Protein AF-J5PPK2-F1 (afdb_monomer)

Mean predicted aligned error: 6.38 Å

Foldseek 3Di:
DDPVLVVLCVVQVHDDQPDDGDDDDDPVVVVSCVSNVVRDDDDDDPDDDDPVRVVVVPDDDPPDDDDDDPPPPDDDD

Structure (mmCIF, N/CA/C/O backbone):
data_AF-J5PPK2-F1
#
_entry.id   AF-J5PPK2-F1
#
loop_
_atom_site.group_PDB
_atom_site.id
_atom_site.type_symbol
_atom_site.label_atom_id
_atom_site.label_alt_id
_atom_site.label_comp_id
_atom_site.label_asym_id
_atom_site.label_entity_id
_atom_site.label_seq_id
_atom_site.pdbx_PDB_ins_code
_atom_site.Cartn_x
_atom_site.Cartn_y
_atom_site.Cartn_z
_atom_site.occupancy
_atom_site.B_iso_or_equiv
_atom_site.auth_seq_id
_atom_site.auth_comp_id
_atom_site.auth_asym_id
_atom_site.auth_atom_id
_atom_site.pdbx_PDB_model_num
ATOM 1 N N . MET A 1 1 ? -21.682 -1.554 -2.429 1.00 81.81 1 MET A N 1
ATOM 2 C CA . MET A 1 1 ? -20.906 -1.554 -1.171 1.00 81.81 1 MET A CA 1
ATOM 3 C C . MET A 1 1 ? -21.146 -0.254 -0.410 1.00 81.81 1 MET A C 1
ATOM 5 O O . MET A 1 1 ? -21.119 0.785 -1.075 1.00 81.81 1 MET A O 1
ATOM 9 N N . PRO A 1 2 ? -21.378 -0.295 0.916 1.00 95.31 2 PRO A N 1
ATOM 10 C CA . PRO A 1 2 ? -21.633 0.894 1.733 1.00 95.31 2 PRO A CA 1
ATOM 11 C C . PRO A 1 2 ? -20.493 1.917 1.685 1.00 95.31 2 PRO A C 1
ATOM 13 O O . PRO A 1 2 ? -19.331 1.567 1.462 1.00 95.31 2 PRO A O 1
ATOM 16 N N . HIS A 1 3 ? -20.818 3.194 1.910 1.00 96.06 3 HIS A N 1
ATOM 17 C CA . HIS A 1 3 ? -19.820 4.268 1.910 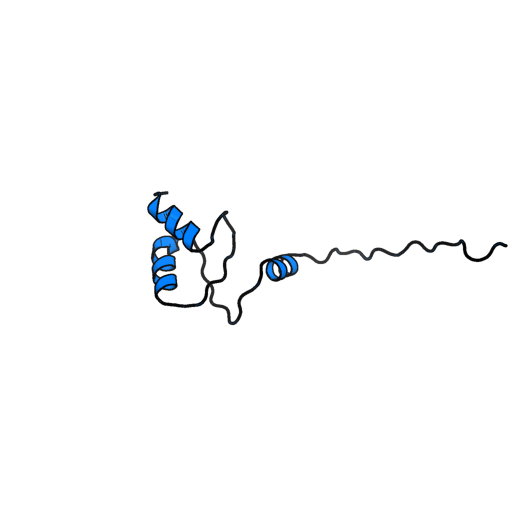1.00 96.06 3 HIS A CA 1
ATOM 18 C C . HIS A 1 3 ? -18.750 4.047 2.990 1.00 96.06 3 HIS A C 1
ATOM 20 O O . HIS A 1 3 ? -17.563 4.236 2.721 1.00 96.06 3 HIS A O 1
ATOM 26 N N . THR A 1 4 ? -19.150 3.604 4.179 1.00 95.94 4 THR A N 1
ATOM 27 C CA . THR A 1 4 ? -18.248 3.341 5.310 1.00 95.94 4 THR A CA 1
ATOM 28 C C . THR A 1 4 ? -17.185 2.305 4.969 1.00 95.94 4 THR A C 1
ATOM 30 O O . THR A 1 4 ? -16.012 2.481 5.276 1.00 95.94 4 THR A O 1
ATOM 33 N N . THR A 1 5 ? -17.553 1.242 4.259 1.00 96.50 5 THR A N 1
ATOM 34 C CA . THR A 1 5 ? -16.571 0.233 3.872 1.00 96.50 5 THR A CA 1
ATOM 35 C C . THR A 1 5 ? -15.643 0.744 2.775 1.00 96.50 5 THR A C 1
ATOM 37 O O . THR A 1 5 ? -14.436 0.524 2.843 1.00 96.50 5 THR A O 1
ATOM 40 N N . LYS A 1 6 ? -16.162 1.525 1.816 1.00 96.19 6 LYS A N 1
ATOM 41 C CA . LYS A 1 6 ? -15.327 2.203 0.809 1.00 96.19 6 LYS A CA 1
ATOM 42 C C . LYS A 1 6 ? -14.321 3.172 1.439 1.00 96.19 6 LYS A C 1
ATOM 44 O O . LYS A 1 6 ? -13.197 3.261 0.952 1.00 96.19 6 LYS A O 1
ATOM 49 N N . SER A 1 7 ? -14.696 3.898 2.496 1.00 97.12 7 SER A N 1
ATOM 50 C CA . SER A 1 7 ? -13.777 4.826 3.168 1.00 97.12 7 SER A CA 1
ATOM 51 C C . SER A 1 7 ? -12.670 4.093 3.926 1.00 97.12 7 SER A C 1
ATOM 53 O O . SER A 1 7 ? -11.528 4.539 3.864 1.00 97.12 7 SER A O 1
ATOM 55 N N . ILE A 1 8 ? -12.966 2.941 4.543 1.00 97.25 8 ILE A N 1
ATOM 56 C CA . ILE A 1 8 ? -11.951 2.075 5.171 1.00 97.25 8 ILE A CA 1
ATOM 57 C C . ILE A 1 8 ? -10.968 1.534 4.123 1.00 97.25 8 ILE A C 1
ATOM 59 O O . ILE A 1 8 ? -9.758 1.608 4.308 1.00 97.25 8 ILE A O 1
ATOM 63 N N . VAL A 1 9 ? -11.460 1.037 2.985 1.00 97.44 9 VAL A N 1
ATOM 64 C CA . VAL A 1 9 ? -10.585 0.552 1.900 1.00 97.44 9 VAL A CA 1
ATOM 65 C C . VAL A 1 9 ? -9.679 1.679 1.387 1.00 97.44 9 VAL A C 1
ATOM 67 O O . VAL A 1 9 ? -8.472 1.491 1.228 1.00 97.44 9 VAL A O 1
ATOM 70 N N . LYS A 1 10 ? -10.234 2.884 1.206 1.00 96.56 10 LYS A N 1
ATOM 71 C CA . LYS A 1 10 ? -9.467 4.057 0.773 1.00 96.56 10 LYS A CA 1
ATOM 72 C C . LYS A 1 10 ? -8.415 4.480 1.806 1.00 96.56 10 LYS A C 1
ATOM 74 O O . LYS A 1 10 ? -7.310 4.838 1.408 1.00 96.56 10 LYS A O 1
ATOM 79 N N . SER A 1 11 ? -8.713 4.420 3.109 1.00 96.31 11 SER A N 1
ATOM 80 C CA . SER A 1 11 ? -7.748 4.774 4.166 1.00 96.31 11 SER A CA 1
ATOM 81 C C . SER A 1 11 ? -6.594 3.771 4.276 1.00 96.31 11 SER A C 1
ATOM 83 O O . SER A 1 11 ? -5.461 4.155 4.575 1.00 96.31 11 SER A O 1
ATOM 85 N N . LEU A 1 12 ? -6.837 2.504 3.929 1.00 96.62 12 LEU A N 1
ATOM 86 C CA . LEU A 1 12 ?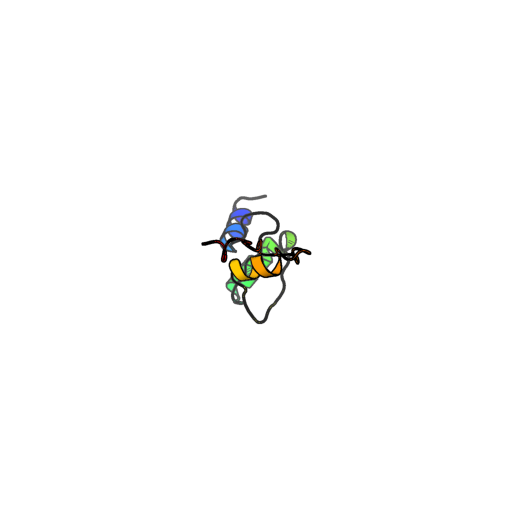 -5.793 1.489 3.772 1.00 96.62 12 LEU A CA 1
ATOM 87 C C . LEU A 1 12 ? -4.889 1.739 2.550 1.00 96.62 12 LEU A C 1
ATOM 89 O O . LEU A 1 12 ? -3.859 1.086 2.415 1.00 96.62 12 LEU A O 1
ATOM 93 N N . GLY A 1 13 ? -5.200 2.715 1.693 1.00 95.88 13 GLY A N 1
ATOM 94 C CA . GLY A 1 13 ? -4.415 3.032 0.496 1.00 95.88 13 GLY A CA 1
ATOM 95 C C . GLY A 1 13 ? -4.747 2.150 -0.709 1.00 95.88 13 GLY A C 1
ATOM 96 O O . GLY A 1 13 ? -3.997 2.142 -1.682 1.00 95.88 13 GLY A O 1
ATOM 97 N N . LEU A 1 14 ? -5.866 1.425 -0.663 1.00 96.94 14 LEU A N 1
ATOM 98 C CA . LEU A 1 14 ? -6.351 0.603 -1.766 1.00 96.94 14 LEU A CA 1
ATOM 99 C C . LEU A 1 14 ? -7.317 1.425 -2.628 1.00 96.94 14 LEU A C 1
ATOM 101 O O . LEU A 1 14 ? -8.336 1.925 -2.150 1.00 96.94 14 LEU A O 1
ATOM 105 N N . GLY A 1 15 ? -6.977 1.594 -3.908 1.00 95.19 15 GLY A N 1
ATOM 106 C CA . GLY A 1 15 ? -7.728 2.447 -4.838 1.00 95.19 15 GLY A CA 1
ATOM 107 C C . GLY A 1 15 ? -8.509 1.659 -5.885 1.00 95.19 15 GLY A C 1
ATOM 108 O O . GLY A 1 15 ? -9.732 1.742 -5.964 1.00 95.19 15 GLY A O 1
ATOM 109 N N . LYS A 1 16 ? -7.792 0.891 -6.712 1.00 96.25 16 LYS A N 1
ATOM 110 C CA . LYS A 1 16 ? -8.365 0.038 -7.767 1.00 96.25 16 LYS A CA 1
ATOM 111 C C . LYS A 1 16 ? -8.303 -1.432 -7.347 1.00 96.25 16 LYS A C 1
ATOM 113 O O . LYS A 1 16 ? -7.494 -1.805 -6.497 1.00 96.25 16 LYS A O 1
ATOM 118 N N . ARG A 1 17 ? -9.128 -2.283 -7.965 1.00 96.94 17 ARG A N 1
ATOM 119 C CA . ARG A 1 17 ? -9.033 -3.741 -7.765 1.00 96.94 17 ARG A CA 1
ATOM 120 C C . ARG A 1 17 ? -7.636 -4.235 -8.153 1.00 96.94 17 ARG A C 1
ATOM 122 O O . ARG A 1 17 ? -7.099 -3.776 -9.158 1.00 96.94 17 ARG A O 1
ATOM 129 N N . GLY A 1 18 ? -7.073 -5.142 -7.357 1.00 96.25 18 GLY A N 1
ATOM 130 C CA . GLY A 1 18 ? -5.716 -5.667 -7.554 1.00 96.25 18 GLY A CA 1
ATOM 131 C C . GLY A 1 18 ? -4.591 -4.693 -7.184 1.00 96.25 18 GLY A C 1
ATOM 132 O O . GLY A 1 18 ? -3.435 -4.975 -7.480 1.00 96.25 18 GLY A O 1
ATOM 133 N N . SER A 1 19 ? -4.900 -3.542 -6.568 1.00 97.25 19 SER A N 1
ATOM 134 C CA . SER A 1 19 ? -3.854 -2.682 -6.001 1.00 97.25 19 SER A CA 1
ATOM 135 C C . SER A 1 19 ? -3.244 -3.315 -4.750 1.00 97.25 19 SER A C 1
ATOM 137 O O . SER A 1 19 ? -3.949 -3.937 -3.959 1.00 97.25 19 SER A O 1
ATOM 139 N N . ILE A 1 20 ? -1.931 -3.147 -4.594 1.00 97.19 20 ILE A N 1
ATOM 140 C CA . ILE A 1 20 ? -1.146 -3.661 -3.469 1.00 97.19 20 ILE A CA 1
ATOM 141 C C . ILE A 1 20 ? -0.689 -2.466 -2.634 1.00 97.19 20 ILE A C 1
ATOM 143 O O . ILE A 1 20 ? -0.206 -1.471 -3.178 1.00 97.19 20 ILE A O 1
ATOM 147 N N . ALA A 1 21 ? -0.846 -2.559 -1.315 1.00 97.19 21 ALA A N 1
ATOM 148 C CA . ALA A 1 21 ? -0.394 -1.546 -0.372 1.00 97.19 21 ALA A CA 1
ATOM 149 C C . ALA A 1 21 ? 0.334 -2.212 0.798 1.00 97.19 21 ALA A C 1
ATOM 151 O O . ALA A 1 21 ? -0.212 -3.099 1.447 1.00 97.19 21 ALA A O 1
ATOM 152 N N . TYR A 1 22 ? 1.546 -1.740 1.087 1.00 97.75 22 TYR A N 1
ATOM 153 C CA . TYR A 1 22 ? 2.297 -2.152 2.268 1.00 97.75 22 TYR A CA 1
ATOM 154 C C . TYR A 1 22 ? 1.933 -1.259 3.451 1.00 97.75 22 TYR A C 1
ATOM 156 O O . TYR A 1 22 ? 1.829 -0.034 3.318 1.00 97.75 22 TYR A O 1
ATOM 164 N N . LYS A 1 23 ? 1.723 -1.873 4.617 1.00 96.94 23 LYS A N 1
ATOM 165 C CA . LYS A 1 23 ? 1.427 -1.180 5.873 1.00 96.94 23 LYS A CA 1
ATOM 166 C C . LYS A 1 23 ? 2.262 -1.772 6.994 1.00 96.94 23 LYS A C 1
ATOM 168 O O . LYS A 1 23 ? 2.366 -2.987 7.118 1.00 96.94 23 LYS A O 1
ATOM 173 N N . ARG A 1 24 ? 2.800 -0.897 7.846 1.00 96.81 24 ARG A N 1
ATOM 174 C CA . ARG A 1 24 ? 3.434 -1.305 9.101 1.00 96.81 24 ARG A CA 1
ATOM 175 C C . ARG A 1 24 ? 2.408 -2.006 9.985 1.00 96.81 24 ARG A C 1
ATOM 177 O O . ARG A 1 24 ? 1.286 -1.519 10.144 1.00 96.81 24 ARG A O 1
ATOM 184 N N . VAL A 1 25 ? 2.812 -3.130 10.567 1.00 96.75 25 VAL A N 1
ATOM 185 C CA . VAL A 1 25 ? 1.953 -3.918 11.448 1.00 96.75 25 VAL A CA 1
ATOM 186 C C . VAL A 1 25 ? 1.722 -3.144 12.742 1.00 96.75 25 VAL A C 1
ATOM 188 O O . VAL A 1 25 ? 2.658 -2.838 13.476 1.00 96.75 25 VAL A O 1
ATOM 191 N N . ASN A 1 26 ? 0.463 -2.806 13.008 1.00 97.38 26 ASN A N 1
ATOM 192 C CA . ASN A 1 26 ? 0.013 -2.245 14.276 1.00 97.38 26 ASN A CA 1
ATOM 193 C C . ASN A 1 26 ? -1.460 -2.639 14.536 1.00 97.38 26 ASN A C 1
ATOM 195 O O . ASN A 1 26 ? -2.172 -3.003 13.590 1.00 97.38 26 ASN A O 1
ATOM 199 N N . PRO A 1 27 ? -1.949 -2.562 15.790 1.00 98.19 27 PRO A N 1
ATOM 200 C CA . PRO A 1 27 ? -3.311 -2.988 16.129 1.00 98.19 27 PRO A CA 1
ATOM 201 C C . PRO A 1 27 ? -4.419 -2.222 15.387 1.00 98.19 27 PRO A C 1
ATOM 203 O O . PRO A 1 27 ? -5.435 -2.805 15.010 1.00 98.19 27 PRO A O 1
ATOM 206 N N . ALA A 1 28 ? -4.224 -0.926 15.124 1.00 97.25 28 ALA A N 1
ATOM 207 C CA . ALA A 1 28 ? -5.211 -0.096 14.430 1.00 97.25 28 ALA A CA 1
ATOM 208 C C . ALA A 1 28 ? -5.407 -0.522 12.961 1.00 97.25 28 ALA A C 1
ATOM 210 O O . ALA A 1 28 ? -6.535 -0.578 12.456 1.00 97.25 28 ALA A O 1
ATOM 211 N N . ILE A 1 29 ? -4.313 -0.872 12.278 1.00 97.50 29 ILE A N 1
ATOM 212 C CA . ILE A 1 29 ? -4.333 -1.416 10.919 1.00 97.50 29 ILE A CA 1
ATOM 213 C C . ILE A 1 29 ? -4.971 -2.803 10.924 1.00 97.50 29 ILE A C 1
ATOM 215 O O . ILE A 1 29 ? -5.849 -3.046 10.101 1.00 97.50 29 ILE A O 1
ATOM 219 N N . ALA A 1 30 ? -4.628 -3.672 11.880 1.00 97.38 30 ALA A N 1
ATOM 220 C CA . ALA A 1 30 ? -5.243 -4.996 12.003 1.00 97.38 30 ALA A CA 1
ATOM 221 C C . ALA A 1 30 ? -6.775 -4.913 12.149 1.00 97.38 30 ALA A C 1
ATOM 223 O O . ALA A 1 30 ? -7.505 -5.594 11.429 1.00 97.38 30 ALA A O 1
ATOM 224 N N . GLY A 1 31 ? -7.278 -4.010 12.997 1.00 97.69 31 GLY A N 1
ATOM 225 C CA . GLY A 1 31 ? -8.717 -3.767 13.135 1.00 97.69 31 GLY A CA 1
ATOM 226 C C . GLY A 1 31 ? -9.372 -3.234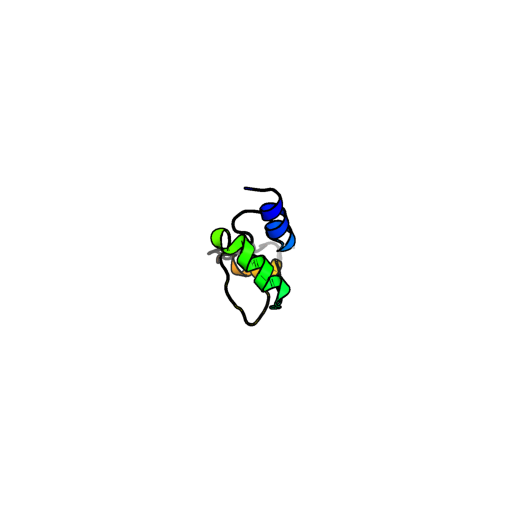 11.854 1.00 97.69 31 GLY A C 1
ATOM 227 O O . GLY A 1 31 ? -10.504 -3.595 11.535 1.00 97.69 31 GLY A O 1
ATOM 228 N N . SER A 1 32 ? -8.661 -2.404 11.087 1.00 97.38 32 SER A N 1
ATOM 229 C CA . SER A 1 32 ? -9.146 -1.895 9.796 1.00 97.38 32 SER A CA 1
ATOM 230 C C . SER A 1 32 ? -9.204 -2.994 8.731 1.00 97.38 32 SER A C 1
ATOM 232 O O . SER A 1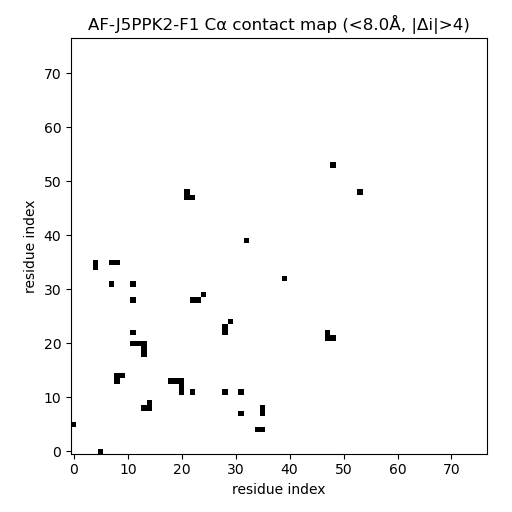 32 ? -10.197 -3.082 8.011 1.00 97.38 32 SER A O 1
ATOM 234 N N . LEU A 1 33 ? -8.189 -3.861 8.673 1.00 97.50 33 LEU A N 1
ATOM 235 C CA . LEU A 1 33 ? -8.144 -5.029 7.789 1.00 97.50 33 LEU A CA 1
ATOM 236 C C . LEU A 1 33 ? -9.268 -6.020 8.126 1.00 97.50 33 LEU A C 1
ATOM 238 O O . LEU A 1 33 ? -9.980 -6.467 7.229 1.00 97.50 33 LEU A O 1
ATOM 242 N N . ALA A 1 34 ? -9.505 -6.291 9.413 1.00 97.44 34 ALA A N 1
ATOM 243 C CA . ALA A 1 34 ? -10.561 -7.197 9.866 1.00 97.44 34 ALA A CA 1
ATOM 244 C C . ALA A 1 34 ? -11.966 -6.764 9.405 1.00 97.44 34 ALA A C 1
ATOM 246 O O . ALA A 1 34 ? -12.782 -7.611 9.043 1.00 97.44 34 ALA A O 1
ATOM 247 N N . LYS A 1 35 ? -12.238 -5.451 9.350 1.00 97.12 35 LYS A N 1
ATOM 248 C CA . LYS A 1 35 ? -13.519 -4.892 8.873 1.00 97.12 35 LYS A CA 1
ATOM 249 C C . LYS A 1 35 ? -13.771 -5.099 7.378 1.00 97.12 35 LYS A C 1
ATOM 251 O O . LYS A 1 35 ? -14.914 -4.983 6.946 1.00 97.12 35 LYS A O 1
ATOM 256 N N . VAL A 1 36 ? -12.730 -5.358 6.585 1.00 97.06 36 VAL A N 1
ATOM 257 C CA . VAL A 1 36 ? -12.817 -5.497 5.120 1.00 97.06 36 VAL A CA 1
ATOM 258 C C . VAL A 1 36 ? -12.253 -6.825 4.613 1.00 97.06 36 VAL A C 1
ATOM 260 O O . VAL A 1 36 ? -11.992 -6.948 3.420 1.00 97.06 36 VAL A O 1
ATOM 263 N N . LYS A 1 37 ? -12.096 -7.822 5.496 1.00 97.06 37 LYS A N 1
ATOM 264 C CA . LYS A 1 37 ? -11.435 -9.115 5.232 1.00 97.06 37 LYS A CA 1
ATOM 265 C C . LYS A 1 37 ? -11.961 -9.871 4.008 1.00 97.06 37 LYS A C 1
ATOM 267 O O . LYS A 1 37 ? -11.226 -10.616 3.385 1.00 97.06 37 LYS A O 1
ATOM 272 N N . GLU A 1 38 ? -13.227 -9.666 3.658 1.00 96.69 38 GLU A N 1
ATOM 273 C CA . GLU A 1 38 ? -13.883 -10.325 2.522 1.00 96.69 38 GLU A CA 1
ATOM 274 C C . GLU A 1 38 ? -13.471 -9.728 1.167 1.00 96.69 38 GLU A C 1
ATOM 276 O O . GLU A 1 38 ? -13.720 -10.323 0.124 1.00 96.69 38 GLU A O 1
ATOM 281 N N . LEU A 1 39 ? -12.853 -8.542 1.165 1.00 96.62 39 LEU A N 1
ATOM 282 C CA . LEU A 1 39 ? -12.438 -7.831 -0.046 1.00 96.62 39 LEU A CA 1
ATOM 283 C C . LEU A 1 39 ? -10.937 -7.870 -0.317 1.00 96.62 39 LEU A C 1
ATOM 285 O O . LEU A 1 39 ? -10.498 -7.373 -1.358 1.00 96.62 39 LEU A O 1
ATOM 289 N N . ILE A 1 40 ? -10.148 -8.359 0.632 1.00 97.00 40 ILE A N 1
ATOM 290 C CA . ILE A 1 40 ? -8.695 -8.232 0.605 1.00 97.00 40 ILE A CA 1
ATOM 291 C C . ILE A 1 40 ? -8.032 -9.588 0.798 1.00 97.00 40 ILE A C 1
ATOM 293 O O . ILE A 1 40 ? -8.578 -10.480 1.437 1.00 97.00 40 ILE A O 1
ATOM 297 N N . MET A 1 41 ? -6.819 -9.697 0.270 1.00 98.00 41 MET A N 1
ATOM 298 C CA . MET A 1 41 ? -5.875 -10.753 0.610 1.00 98.00 41 MET A CA 1
ATOM 299 C C . MET A 1 41 ? -4.763 -10.125 1.452 1.00 98.00 41 MET A C 1
ATOM 301 O O . MET A 1 41 ? -4.356 -8.995 1.172 1.00 98.00 41 MET A O 1
ATOM 305 N N . ILE A 1 42 ? -4.308 -10.822 2.493 1.00 96.88 42 ILE A N 1
ATOM 306 C CA . ILE A 1 42 ? -3.297 -10.321 3.430 1.00 96.88 42 ILE A CA 1
ATOM 307 C C . ILE A 1 42 ? -2.160 -11.330 3.504 1.00 96.88 42 ILE A C 1
ATOM 309 O O . ILE A 1 42 ? -2.398 -12.513 3.724 1.00 96.88 42 ILE A O 1
ATOM 313 N N . GLU A 1 43 ? -0.934 -10.833 3.391 1.00 97.44 43 GLU A N 1
ATOM 314 C CA . GLU A 1 43 ? 0.297 -11.595 3.578 1.00 97.44 43 GLU A CA 1
ATOM 315 C C . GLU A 1 43 ? 1.262 -10.772 4.438 1.00 97.44 43 GLU A C 1
ATOM 317 O O . GLU A 1 43 ? 1.274 -9.539 4.367 1.00 97.44 43 GLU A O 1
ATOM 322 N N . VAL A 1 44 ? 2.047 -11.446 5.279 1.00 97.56 44 VAL A N 1
ATOM 323 C CA . VAL A 1 44 ? 3.055 -10.806 6.135 1.00 97.56 44 VAL A CA 1
ATOM 324 C C . VAL A 1 44 ? 4.409 -10.905 5.445 1.00 97.56 44 VAL A C 1
ATOM 326 O O . VAL A 1 44 ? 4.803 -11.984 5.012 1.00 97.56 44 VAL A O 1
ATOM 329 N N . THR A 1 45 ? 5.127 -9.787 5.362 1.00 97.88 45 THR A N 1
ATOM 330 C CA . THR A 1 45 ? 6.465 -9.718 4.766 1.00 97.88 45 THR A CA 1
ATOM 331 C C . THR A 1 45 ? 7.449 -9.069 5.732 1.00 97.88 45 THR A C 1
ATOM 333 O O 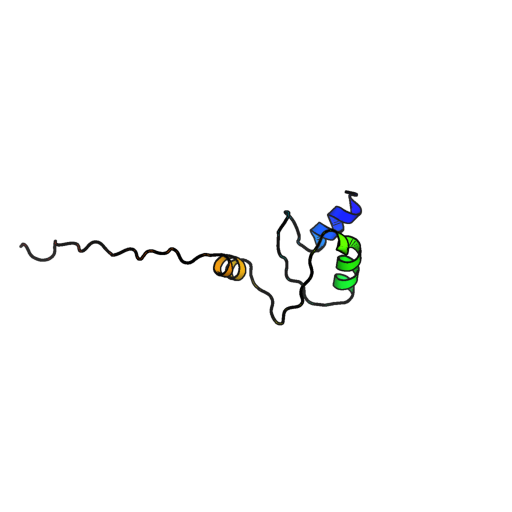. THR A 1 45 ? 7.069 -8.238 6.557 1.00 97.88 45 THR A O 1
ATOM 336 N N . GLU A 1 46 ? 8.729 -9.426 5.622 1.00 97.44 46 GLU A N 1
ATOM 337 C CA . GLU A 1 46 ? 9.797 -8.819 6.430 1.00 97.44 46 GLU A CA 1
ATOM 338 C C . GLU A 1 46 ? 10.025 -7.347 6.065 1.00 97.44 46 GLU A C 1
ATOM 340 O O . GLU A 1 46 ? 10.291 -6.503 6.925 1.00 97.44 46 GLU A O 1
ATOM 345 N N . HIS A 1 47 ? 9.905 -7.029 4.775 1.00 96.94 47 HIS A N 1
ATOM 346 C CA . HIS A 1 47 ? 10.176 -5.704 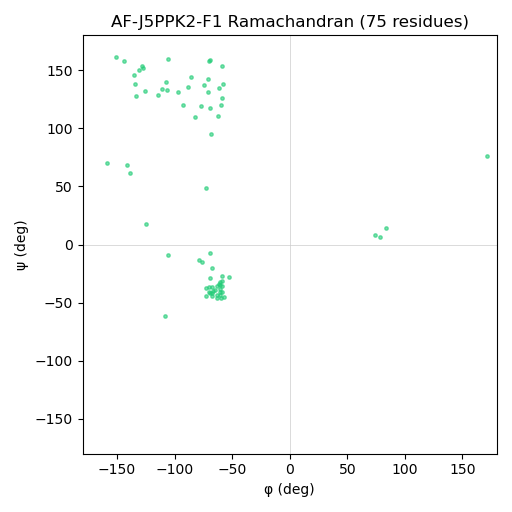4.233 1.00 96.94 47 HIS A CA 1
ATOM 347 C C . HIS A 1 47 ? 9.040 -5.214 3.338 1.00 96.94 47 HIS A C 1
ATOM 349 O O . HIS A 1 47 ? 8.328 -5.991 2.695 1.00 96.94 47 HIS A O 1
ATOM 355 N N . GLU A 1 48 ? 8.879 -3.893 3.312 1.00 97.44 48 GLU A N 1
ATOM 356 C CA . GLU A 1 48 ? 7.948 -3.191 2.436 1.00 97.44 48 GLU A CA 1
ATOM 357 C C . GLU A 1 48 ? 8.590 -2.911 1.073 1.00 97.44 48 GLU A C 1
ATOM 359 O O . GLU A 1 48 ? 9.782 -2.616 0.988 1.00 97.44 48 GLU A O 1
ATOM 364 N N . LEU A 1 49 ? 7.797 -2.981 -0.000 1.00 97.75 49 LEU A N 1
ATOM 365 C CA . LEU A 1 49 ? 8.256 -2.640 -1.346 1.00 97.75 49 LEU A CA 1
ATOM 366 C C . LEU A 1 49 ? 7.683 -1.302 -1.800 1.00 97.75 49 LEU A C 1
ATOM 368 O O . LEU A 1 49 ? 6.471 -1.066 -1.760 1.00 97.75 49 LEU A O 1
ATOM 372 N N . THR A 1 50 ? 8.552 -0.456 -2.338 1.00 97.44 50 THR A N 1
ATOM 373 C CA . THR A 1 50 ? 8.164 0.786 -3.013 1.00 97.44 50 THR A CA 1
ATOM 374 C C . THR A 1 50 ? 7.460 0.500 -4.343 1.00 97.44 50 THR A C 1
ATOM 376 O O . THR A 1 50 ? 7.624 -0.559 -4.953 1.00 97.44 50 THR A O 1
ATOM 379 N N . SER A 1 51 ? 6.687 1.465 -4.846 1.00 94.75 51 SER A N 1
ATOM 380 C CA . SER A 1 51 ? 5.947 1.318 -6.109 1.00 94.75 51 SER A CA 1
ATOM 381 C C . SER A 1 51 ? 6.848 1.017 -7.314 1.00 94.75 51 SER A C 1
ATOM 383 O O . SER A 1 51 ? 6.426 0.329 -8.246 1.00 94.75 51 SER A O 1
ATOM 385 N N . THR A 1 52 ? 8.085 1.523 -7.311 1.00 97.50 52 THR A N 1
ATOM 386 C CA . THR A 1 52 ? 9.082 1.262 -8.359 1.00 97.50 52 THR A CA 1
ATOM 387 C C . THR A 1 52 ? 9.625 -0.161 -8.262 1.00 97.50 52 THR A C 1
ATOM 389 O O . THR A 1 52 ? 9.637 -0.857 -9.273 1.00 97.50 52 THR A O 1
ATOM 392 N N . GLN A 1 53 ? 9.959 -0.638 -7.058 1.00 97.88 53 GLN A N 1
ATOM 393 C CA . GLN A 1 53 ? 10.381 -2.027 -6.826 1.00 97.88 53 GLN A CA 1
ATOM 394 C C . GLN A 1 53 ? 9.290 -3.022 -7.239 1.00 97.88 53 GLN A C 1
ATOM 396 O O . GLN A 1 53 ? 9.558 -3.964 -7.979 1.00 97.88 53 GLN A O 1
ATOM 401 N N . GLN A 1 54 ? 8.033 -2.771 -6.858 1.00 97.19 54 GLN A N 1
ATOM 402 C CA . GLN A 1 54 ? 6.899 -3.599 -7.283 1.00 97.19 54 GLN A CA 1
ATOM 403 C C . GLN A 1 54 ? 6.706 -3.600 -8.804 1.00 97.19 54 GLN A C 1
ATOM 405 O O . GLN A 1 54 ? 6.238 -4.582 -9.377 1.00 97.19 54 GLN A O 1
ATOM 410 N N . ARG A 1 55 ? 6.994 -2.483 -9.482 1.00 97.38 55 ARG A N 1
ATOM 411 C CA . ARG A 1 55 ? 6.911 -2.406 -10.945 1.00 97.38 55 ARG A CA 1
ATOM 412 C C . ARG A 1 55 ? 8.014 -3.218 -11.609 1.00 97.38 55 ARG A C 1
ATOM 414 O O . ARG A 1 55 ? 7.716 -3.887 -12.591 1.00 97.38 55 ARG A O 1
ATOM 421 N N . GLU A 1 56 ? 9.228 -3.166 -11.076 1.00 97.44 56 GLU A N 1
ATOM 422 C CA . GLU A 1 56 ? 10.353 -3.924 -11.620 1.00 97.44 56 GLU A CA 1
ATOM 423 C C . GLU A 1 56 ? 10.157 -5.430 -11.428 1.00 97.44 56 GLU A C 1
ATOM 425 O O . GLU A 1 56 ? 10.316 -6.180 -12.380 1.00 97.44 56 GLU A O 1
ATOM 430 N N . LEU A 1 57 ? 9.669 -5.873 -10.263 1.00 96.81 57 LEU A N 1
ATOM 431 C CA . LEU A 1 57 ? 9.344 -7.288 -10.022 1.00 96.81 57 LEU A CA 1
ATOM 432 C C . LEU A 1 57 ? 8.274 -7.841 -10.971 1.00 96.81 57 LEU A C 1
ATOM 434 O O . LEU A 1 57 ? 8.285 -9.019 -11.308 1.00 96.81 57 LEU A O 1
ATOM 438 N N . ARG A 1 58 ? 7.331 -6.996 -11.403 1.00 96.88 58 ARG A N 1
ATOM 439 C CA . ARG A 1 58 ? 6.292 -7.380 -12.371 1.00 96.88 58 ARG A CA 1
ATOM 440 C C . ARG A 1 58 ? 6.790 -7.395 -13.813 1.00 96.88 58 ARG A C 1
ATOM 442 O O . ARG A 1 58 ? 6.060 -7.850 -14.692 1.00 96.88 58 ARG A O 1
ATOM 449 N N . LYS A 1 59 ? 7.963 -6.829 -14.089 1.00 96.94 59 LYS A N 1
ATOM 450 C CA . LYS A 1 59 ? 8.490 -6.704 -15.443 1.00 96.94 59 LYS A CA 1
ATOM 451 C C . LYS A 1 59 ? 9.046 -8.055 -15.882 1.00 96.94 59 LYS A C 1
ATOM 453 O O . LYS A 1 59 ? 9.962 -8.592 -15.272 1.00 96.94 59 LYS A O 1
ATOM 458 N N . SER A 1 60 ? 8.485 -8.605 -16.952 1.00 97.12 60 SER A N 1
ATOM 459 C CA . SER A 1 60 ? 9.004 -9.827 -17.559 1.00 97.12 60 SER A CA 1
ATOM 460 C C . SER A 1 60 ? 10.345 -9.572 -18.249 1.00 97.12 60 SER A C 1
ATOM 462 O O . SER A 1 60 ? 10.642 -8.450 -18.671 1.00 97.12 60 SER A O 1
ATOM 464 N N . ASN A 1 61 ? 11.132 -10.635 -18.428 1.00 94.56 61 ASN A N 1
ATOM 465 C CA . ASN A 1 61 ? 12.311 -10.587 -19.287 1.00 94.56 61 ASN A CA 1
ATOM 466 C C . ASN A 1 61 ? 11.879 -10.195 -20.718 1.00 94.56 61 ASN A C 1
ATOM 468 O O . ASN A 1 61 ? 10.983 -10.848 -21.256 1.00 94.56 61 ASN A O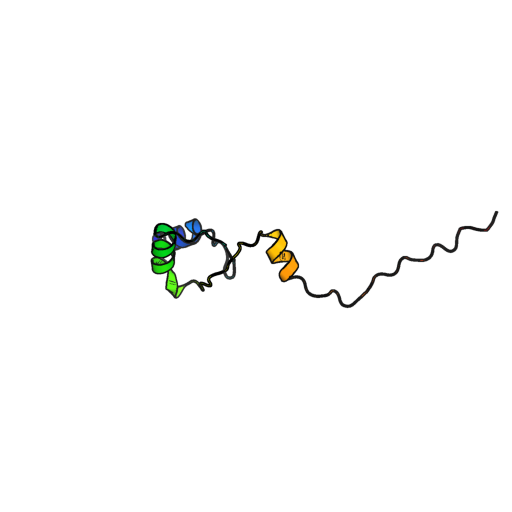 1
ATOM 472 N N . PRO A 1 62 ? 12.469 -9.154 -21.341 1.00 94.00 62 PRO A N 1
ATOM 473 C CA . PRO A 1 62 ? 12.106 -8.732 -22.695 1.00 94.00 62 PRO A CA 1
ATOM 474 C C . PRO A 1 62 ? 12.292 -9.823 -23.758 1.00 94.00 62 PRO A C 1
ATOM 476 O O . PRO A 1 62 ? 11.589 -9.803 -24.761 1.00 94.00 62 PRO A O 1
ATOM 479 N N . GLY A 1 63 ? 13.213 -10.771 -23.554 1.00 96.44 63 GLY A N 1
ATOM 480 C CA . GLY A 1 63 ? 13.424 -11.893 -24.478 1.00 96.44 63 GLY A CA 1
ATOM 481 C C . GLY A 1 63 ? 14.221 -11.551 -25.743 1.00 96.44 63 GLY A C 1
ATOM 482 O O . GLY A 1 63 ? 14.363 -12.398 -26.617 1.00 96.44 63 GLY A O 1
ATOM 483 N N . PHE A 1 64 ? 14.767 -10.338 -25.841 1.00 95.06 64 PHE A N 1
ATOM 484 C CA . PHE A 1 64 ? 15.673 -9.915 -26.908 1.00 95.06 64 PHE A CA 1
ATOM 485 C C . PHE A 1 64 ? 16.737 -8.962 -26.360 1.00 95.06 64 PHE A C 1
ATOM 487 O O . PHE A 1 64 ? 16.535 -8.307 -25.334 1.00 95.06 64 PHE A O 1
ATOM 494 N N . VAL A 1 65 ? 17.861 -8.861 -27.068 1.00 94.75 65 VAL A N 1
ATOM 495 C CA . VAL A 1 65 ? 18.902 -7.858 -26.823 1.00 94.75 65 VAL A CA 1
ATOM 496 C C . VAL A 1 65 ? 18.948 -6.935 -28.033 1.00 94.75 65 VAL A C 1
ATOM 498 O O . VAL A 1 65 ? 18.998 -7.397 -29.169 1.00 94.75 65 VAL A O 1
ATOM 501 N N . VAL A 1 66 ? 18.891 -5.624 -27.799 1.00 93.25 66 VAL A N 1
ATOM 502 C CA . VAL A 1 66 ? 19.015 -4.632 -28.874 1.00 93.25 66 VAL A CA 1
ATOM 503 C C . VAL A 1 66 ? 20.493 -4.421 -29.164 1.00 93.25 66 VAL A C 1
ATOM 505 O O . VAL A 1 66 ? 21.211 -3.826 -28.359 1.00 93.25 66 VAL A O 1
ATOM 508 N N . GLU A 1 67 ? 20.949 -4.894 -30.318 1.00 92.56 67 GLU A N 1
ATOM 509 C CA . GLU A 1 67 ? 22.301 -4.622 -30.791 1.00 92.56 67 GLU A CA 1
ATOM 510 C C . GLU A 1 67 ? 22.411 -3.182 -31.303 1.00 92.56 67 GLU A C 1
ATOM 512 O O . GLU A 1 67 ? 21.529 -2.663 -31.995 1.00 92.56 67 GLU A O 1
ATOM 517 N N . LYS A 1 68 ? 23.512 -2.506 -30.958 1.00 88.81 68 LYS A N 1
ATOM 518 C CA . LYS A 1 68 ? 23.809 -1.190 -31.525 1.00 88.81 68 LYS A CA 1
ATOM 519 C C . LYS A 1 68 ? 24.197 -1.373 -32.985 1.00 88.81 68 LYS A C 1
ATOM 521 O O . LYS A 1 68 ? 25.074 -2.172 -33.301 1.00 88.81 68 LYS A O 1
ATOM 526 N N . ARG A 1 69 ? 23.590 -0.583 -33.871 1.00 82.31 69 ARG A N 1
ATOM 527 C CA . ARG A 1 69 ? 23.999 -0.534 -35.275 1.00 82.31 69 ARG A CA 1
ATOM 528 C C . ARG A 1 69 ? 25.464 -0.101 -35.343 1.00 82.31 69 ARG A C 1
ATOM 530 O O . ARG A 1 69 ? 25.791 0.997 -34.898 1.00 82.31 69 ARG A O 1
ATOM 537 N N . ALA A 1 70 ? 26.328 -0.940 -35.909 1.00 72.50 70 ALA A N 1
ATOM 538 C CA . ALA A 1 70 ? 27.679 -0.529 -36.257 1.00 72.50 70 ALA A CA 1
ATOM 539 C C . ALA A 1 70 ? 27.579 0.593 -37.300 1.00 72.50 70 ALA A C 1
ATOM 541 O O . ALA A 1 70 ? 27.146 0.376 -38.434 1.00 72.50 70 ALA A O 1
ATOM 542 N N . THR A 1 71 ? 27.927 1.819 -36.920 1.00 65.06 71 THR A N 1
ATOM 543 C CA . THR A 1 71 ? 28.206 2.878 -37.886 1.00 65.06 71 THR A CA 1
ATOM 544 C C . THR A 1 71 ? 29.495 2.501 -38.607 1.00 65.06 71 THR A C 1
ATOM 546 O O . THR A 1 71 ? 30.582 2.780 -38.114 1.00 65.06 71 THR A O 1
ATOM 549 N N . LEU A 1 72 ? 29.390 1.858 -39.772 1.00 58.12 72 LEU A N 1
ATOM 550 C CA . LEU A 1 72 ? 30.512 1.634 -40.695 1.00 58.12 72 LEU A CA 1
ATOM 551 C C . LEU A 1 72 ? 30.912 2.941 -41.413 1.00 58.12 72 LEU A C 1
ATOM 553 O O . LEU A 1 72 ? 31.036 2.977 -42.630 1.00 58.12 72 LEU A O 1
ATOM 557 N N . TRP A 1 73 ? 31.093 4.030 -40.663 1.00 59.00 73 TRP A N 1
ATOM 558 C CA . TRP A 1 73 ?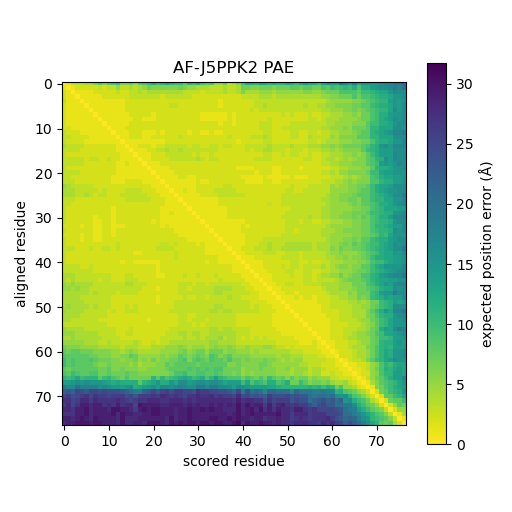 31.590 5.312 -41.175 1.00 59.00 73 TRP A CA 1
ATOM 559 C C . TRP A 1 73 ? 32.592 5.932 -40.200 1.00 59.00 73 TRP A C 1
ATOM 561 O O . TRP A 1 73 ? 32.401 7.018 -39.664 1.00 59.00 73 TRP A O 1
ATOM 571 N N . SER A 1 74 ? 33.693 5.224 -39.975 1.00 59.72 74 SER A N 1
ATOM 572 C CA . SER A 1 74 ? 34.930 5.814 -39.460 1.00 59.72 74 SER A CA 1
ATOM 573 C C . SER A 1 74 ? 36.119 5.152 -40.156 1.00 59.72 74 SER A C 1
ATOM 575 O O . SER A 1 74 ? 36.794 4.317 -39.564 1.00 59.72 74 SER A O 1
ATOM 577 N N . ASN A 1 75 ? 36.264 5.423 -41.459 1.00 56.91 75 ASN A N 1
ATOM 578 C CA . ASN A 1 75 ? 37.530 5.445 -42.212 1.00 56.91 75 ASN A CA 1
ATOM 579 C C . ASN A 1 75 ? 37.244 5.592 -43.714 1.00 56.91 75 ASN A C 1
ATOM 581 O O . ASN A 1 75 ? 37.334 4.633 -44.475 1.00 56.91 75 ASN A O 1
ATOM 585 N N . GLN A 1 76 ? 36.889 6.803 -44.146 1.00 54.09 76 GLN A N 1
ATOM 586 C CA . GLN A 1 76 ? 37.124 7.220 -45.531 1.00 54.09 76 GLN A CA 1
ATOM 587 C C . GLN A 1 76 ? 37.134 8.752 -45.649 1.00 54.09 76 GLN A C 1
ATOM 589 O O . GLN A 1 76 ? 36.195 9.354 -46.164 1.00 54.09 76 GLN A O 1
ATOM 594 N N . LYS A 1 77 ? 38.183 9.380 -45.112 1.00 46.38 77 LYS A N 1
ATOM 595 C CA . LYS A 1 77 ? 38.985 10.446 -45.742 1.00 46.38 77 LYS A CA 1
ATOM 596 C C . LYS A 1 77 ? 39.999 10.996 -44.752 1.00 46.38 77 LYS A C 1
ATOM 598 O O . LYS A 1 77 ? 39.591 11.265 -43.604 1.00 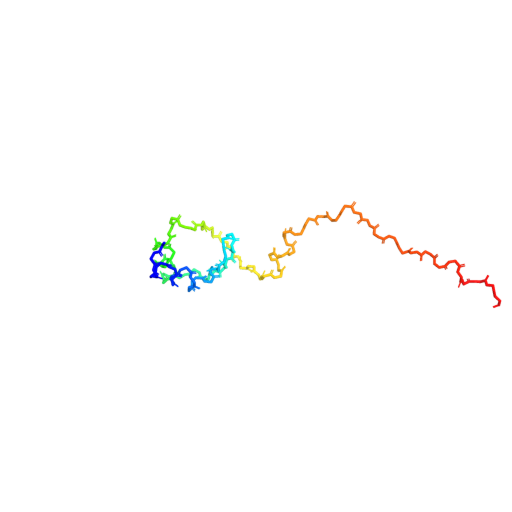46.38 77 LYS A O 1
#

Solvent-accessible surface area (backbone atoms only — not comparable to full-atom values): 5511 Å² total; per-residue (Å²): 131,59,68,70,60,53,51,52,41,45,72,66,60,42,82,57,92,91,58,83,66,79,74,82,91,47,72,72,54,51,56,56,48,64,75,46,51,92,80,55,87,86,85,88,70,98,70,80,72,53,77,64,56,56,50,55,73,69,53,71,83,83,87,73,80,88,77,79,81,81,76,92,78,87,86,90,131

Radius of gyration: 22.77 Å; Cα contacts (8 Å, |Δi|>4): 25; chains: 1; bounding box: 61×22×62 Å

Secondary structure (DSSP, 8-state):
--HHHHHHHHHTT--STT--------HHHHHHHHTTTTS------SS---HHHHHHHTPPP-S---PPP----SS--

Sequence (77 aa):
MPHTTKSIVKSLGLGKRGSIAYKRVNPAIAGSLAKVKELIMIEVTEHELTSTQQRELRKSNPGFVVEKRATLWSNQK

Organism: Saccharomyces kudriavzevii (strain ATCC MYA-4449 / AS 2.2408 / CBS 8840 / NBRC 1802 / NCYC 2889) (NCBI:txid226230)

InterPro domains:
  IPR016082 Large ribosomal subunit protein uL30-like, ferredoxin-like fold domain [PF00327] (1-40)
  IPR036919 Large ribosomal subunit protein uL30, ferredoxin-like fold domain superfamily [G3DSA:3.30.1390.20] (1-72)
  IPR036919 Large ribosomal subunit protein uL30, ferredoxin-like fold domain superfamily [SSF55129] (2-43)

Nearest PDB structures (foldseek):
  5mrf-assembly1_U  TM=9.904E-01  e=4.819E-08  Saccharomyces cerevisiae
  6ywy-assembly1_U  TM=9.665E-01  e=3.189E-04  Neurospora crassa
  4ioa-assembly1_W  TM=9.277E-01  e=8.500E-02  Deinococcus radiodurans
  3pip-assembly1_W  TM=9.081E-01  e=1.486E-01  Deinococcus radiodurans
  3pio-assembly1_W  TM=9.127E-01  e=4.869E-01  Deinococcus radiodurans

pLDDT: mean 92.31, std 11.89, range [46.38, 98.19]